Protein AF-A0A349JKA8-F1 (afdb_monomer_lite)

Foldseek 3Di:
DQVLLVLLVVLVVLLQVLVCLLVVHRDDDDPPQDNDLQSNLVVLLVVPPPPVVLNVVLVPDPDSVVSSVSSSVVSVVSSVVSVVSSVVVVVVD

pLDDT: mean 91.65, std 5.77, range [57.0, 97.5]

Radius of gyration: 13.8 Å; chains: 1; bounding box: 33×18×40 Å

Secondary structure (DSSP, 8-state):
-HHHHHHHHHHHHHHHHHHHHHHTS--PPPS----SHHHHHHHHHHT-TT-HHHHHHHHH---HHHHHHHHHHHHHHHHHHHHHHHHHHHHT-

Sequence (93 aa):
LRSLSRDVEQLLRDVVRLSSKLMDQAIDLPEDIPSLPTELSYWVASYLYGAATEQQILLELQDTAARLERETEILTSTRNHLAARTVLKDTLK

Structure (mmCIF, N/CA/C/O backbone):
data_AF-A0A349JKA8-F1
#
_entry.id   AF-A0A349JKA8-F1
#
loop_
_atom_site.group_PDB
_atom_site.id
_atom_site.type_symbol
_atom_site.label_atom_id
_atom_site.label_alt_id
_atom_site.label_comp_id
_atom_site.label_asym_id
_atom_site.label_entity_id
_atom_site.label_seq_id
_atom_site.pdbx_PDB_ins_code
_atom_site.Cartn_x
_atom_site.Cartn_y
_atom_site.Cartn_z
_atom_site.occupancy
_atom_site.B_iso_or_equiv
_atom_site.auth_seq_id
_atom_site.auth_comp_id
_atom_site.auth_asym_id
_atom_site.auth_atom_id
_atom_site.pdbx_PDB_model_num
ATOM 1 N N . LEU A 1 1 ? -9.484 5.738 6.353 1.00 89.38 1 LEU A N 1
ATOM 2 C CA . LEU A 1 1 ? -9.383 4.392 5.742 1.00 89.38 1 LEU A CA 1
ATOM 3 C C . LEU A 1 1 ? -9.665 4.393 4.242 1.00 89.38 1 LEU A C 1
ATOM 5 O O . LEU A 1 1 ? -8.751 4.070 3.514 1.00 89.38 1 LEU A O 1
ATOM 9 N N . ARG A 1 2 ? -10.842 4.810 3.738 1.00 90.75 2 ARG A N 1
ATOM 10 C CA . ARG A 1 2 ? -11.125 4.766 2.279 1.00 90.75 2 ARG A CA 1
ATOM 11 C C . ARG A 1 2 ? -10.130 5.526 1.388 1.00 90.75 2 ARG A C 1
ATOM 13 O O . ARG A 1 2 ? -9.857 5.064 0.291 1.00 90.75 2 ARG A O 1
ATOM 20 N N . SER A 1 3 ? -9.649 6.698 1.811 1.00 94.12 3 SER A N 1
ATOM 21 C CA . SER A 1 3 ? -8.595 7.430 1.088 1.00 94.12 3 SER A CA 1
ATOM 22 C C . SER A 1 3 ? -7.301 6.625 1.068 1.00 94.12 3 SER A C 1
ATOM 24 O O . SER A 1 3 ? -6.826 6.267 0.004 1.00 94.12 3 SER A O 1
ATOM 26 N N . LEU A 1 4 ? -6.845 6.233 2.253 1.00 94.44 4 LEU A N 1
ATOM 27 C CA . LEU A 1 4 ? -5.618 5.482 2.467 1.00 94.44 4 LEU A CA 1
ATOM 28 C C . LEU A 1 4 ? -5.591 4.145 1.705 1.00 94.44 4 LEU A C 1
ATOM 30 O O . LEU A 1 4 ? -4.594 3.806 1.087 1.00 94.44 4 LEU A O 1
ATOM 34 N N . SER A 1 5 ? -6.710 3.418 1.663 1.00 95.38 5 SER A N 1
ATOM 35 C CA . SER A 1 5 ? -6.844 2.199 0.857 1.00 95.38 5 SER A CA 1
ATOM 36 C C . SER A 1 5 ? -6.661 2.467 -0.639 1.00 95.38 5 SER A C 1
ATOM 38 O O . SER A 1 5 ? -5.981 1.700 -1.311 1.00 95.38 5 SER A O 1
ATOM 40 N N . ARG A 1 6 ? -7.214 3.570 -1.165 1.00 95.19 6 ARG A N 1
ATOM 41 C CA . ARG A 1 6 ? -6.997 3.954 -2.570 1.00 95.19 6 ARG A CA 1
ATOM 42 C C . ARG A 1 6 ? -5.551 4.352 -2.833 1.00 95.19 6 ARG A C 1
ATOM 44 O O . ARG A 1 6 ? -5.029 4.025 -3.892 1.00 95.19 6 ARG A O 1
ATOM 51 N N . ASP A 1 7 ? -4.917 5.038 -1.887 1.00 96.00 7 ASP A N 1
ATOM 52 C CA . ASP A 1 7 ? -3.518 5.448 -2.013 1.00 96.00 7 ASP A CA 1
ATOM 53 C C . ASP A 1 7 ? -2.601 4.216 -2.068 1.00 96.00 7 ASP A C 1
ATOM 55 O O . ASP A 1 7 ? -1.772 4.104 -2.972 1.00 96.00 7 ASP A O 1
ATOM 59 N N . VAL A 1 8 ? -2.817 3.244 -1.174 1.00 96.19 8 VAL A N 1
ATOM 60 C CA . VAL A 1 8 ? -2.112 1.951 -1.172 1.00 96.19 8 VAL A CA 1
ATOM 61 C C . VAL A 1 8 ? -2.344 1.186 -2.478 1.00 96.19 8 VAL A C 1
ATOM 63 O O . VAL A 1 8 ? -1.383 0.728 -3.096 1.00 96.19 8 VAL A O 1
ATOM 66 N N . GLU A 1 9 ? -3.592 1.082 -2.945 1.00 94.38 9 GLU A N 1
ATOM 67 C CA . GLU A 1 9 ? -3.912 0.400 -4.205 1.00 94.38 9 GLU A CA 1
ATOM 68 C C . GLU A 1 9 ? -3.206 1.062 -5.401 1.00 94.38 9 GLU A C 1
ATOM 70 O O . GLU A 1 9 ? -2.582 0.385 -6.223 1.00 94.38 9 GLU A O 1
ATOM 75 N N . GLN A 1 10 ? -3.255 2.393 -5.488 1.00 95.06 10 GLN A N 1
ATOM 76 C CA . GLN A 1 10 ? -2.615 3.141 -6.565 1.00 95.06 10 GLN A CA 1
ATOM 77 C C . GLN A 1 10 ? -1.092 2.972 -6.543 1.00 95.06 10 GLN A C 1
ATOM 79 O O . GLN A 1 10 ? -0.475 2.781 -7.595 1.00 95.06 10 GLN A O 1
ATOM 84 N N . LEU A 1 11 ? -0.479 3.013 -5.358 1.00 95.62 11 LEU A N 1
ATOM 85 C CA . LEU A 1 11 ? 0.955 2.790 -5.192 1.00 95.62 11 LEU A CA 1
ATOM 86 C C . LEU A 1 11 ? 1.363 1.374 -5.600 1.00 95.62 11 LEU A C 1
ATOM 88 O O . LEU A 1 11 ? 2.367 1.211 -6.293 1.00 95.62 11 LEU A O 1
ATOM 92 N N . LEU A 1 12 ? 0.578 0.359 -5.236 1.00 93.56 12 LEU A N 1
ATOM 93 C CA . LEU A 1 12 ? 0.836 -1.018 -5.645 1.00 93.56 12 LEU A CA 1
ATOM 94 C C . LEU A 1 12 ? 0.790 -1.162 -7.172 1.00 93.56 12 LEU A C 1
ATOM 96 O O . LEU A 1 12 ? 1.708 -1.729 -7.767 1.00 93.56 12 LEU A O 1
ATOM 100 N N . ARG A 1 13 ? -0.239 -0.606 -7.823 1.00 92.69 13 ARG A N 1
ATOM 101 C CA . ARG A 1 13 ? -0.355 -0.614 -9.292 1.00 92.69 13 ARG A CA 1
ATOM 102 C C . ARG A 1 13 ? 0.837 0.078 -9.957 1.00 92.69 13 ARG A C 1
ATOM 104 O O . ARG A 1 13 ? 1.362 -0.420 -10.953 1.00 92.69 13 ARG A O 1
ATOM 111 N N . ASP A 1 14 ? 1.297 1.195 -9.397 1.00 94.31 14 ASP A N 1
ATOM 112 C CA . ASP A 1 14 ? 2.488 1.902 -9.871 1.00 94.31 14 ASP A CA 1
ATOM 113 C C . ASP A 1 14 ? 3.761 1.047 -9.738 1.00 94.31 14 ASP A C 1
ATOM 115 O O . ASP A 1 14 ? 4.558 0.993 -10.679 1.00 94.31 14 ASP A O 1
ATOM 119 N N . VAL A 1 15 ? 3.946 0.361 -8.604 1.00 92.81 15 VAL A N 1
ATOM 120 C CA . VAL A 1 15 ? 5.076 -0.554 -8.361 1.00 92.81 15 VAL A CA 1
ATOM 121 C C . VAL A 1 15 ? 5.077 -1.702 -9.368 1.00 92.81 15 VAL A C 1
ATOM 123 O O . VAL A 1 15 ? 6.115 -1.973 -9.976 1.00 92.81 15 VAL A O 1
ATOM 126 N N . VAL A 1 16 ? 3.928 -2.340 -9.599 1.00 90.81 16 VAL A N 1
ATOM 127 C CA . VAL A 1 16 ? 3.808 -3.432 -10.575 1.00 90.81 16 VAL A CA 1
ATOM 128 C C . VAL A 1 16 ? 4.087 -2.940 -11.989 1.00 90.81 16 VAL A C 1
ATOM 130 O O . VAL A 1 16 ? 4.914 -3.527 -12.681 1.00 90.81 16 VAL A O 1
ATOM 133 N N . ARG A 1 17 ? 3.517 -1.800 -12.400 1.00 91.75 17 ARG A N 1
ATOM 134 C CA . ARG A 1 17 ? 3.784 -1.208 -13.721 1.00 91.75 17 ARG A CA 1
ATOM 135 C C . ARG A 1 17 ? 5.273 -0.918 -13.941 1.00 91.75 17 ARG A C 1
ATOM 137 O O . ARG A 1 17 ? 5.803 -1.214 -15.012 1.00 91.75 17 ARG A O 1
ATOM 144 N N . LEU A 1 18 ? 5.948 -0.321 -12.955 1.00 92.06 18 LEU A N 1
ATOM 145 C CA . LEU A 1 18 ? 7.380 -0.018 -13.053 1.00 92.06 18 LEU A CA 1
ATOM 146 C C . LEU A 1 18 ? 8.233 -1.292 -13.062 1.00 92.06 18 LEU A C 1
ATOM 148 O O . LEU A 1 18 ? 9.190 -1.373 -13.829 1.00 92.06 18 LEU A O 1
ATOM 152 N N . SER A 1 19 ? 7.864 -2.294 -12.262 1.00 89.75 19 SER A N 1
ATOM 153 C CA . SER A 1 19 ? 8.542 -3.595 -12.235 1.00 89.75 19 SER A CA 1
ATOM 154 C C . SER A 1 19 ? 8.424 -4.306 -13.583 1.00 89.75 19 SER A C 1
ATOM 156 O O . SER A 1 19 ? 9.445 -4.699 -14.147 1.00 89.75 19 SER A O 1
ATOM 158 N N . SER A 1 20 ? 7.219 -4.358 -14.160 1.00 90.31 20 SER A N 1
ATOM 159 C CA . SER A 1 20 ? 6.970 -4.911 -15.496 1.00 90.31 20 SER A CA 1
ATOM 160 C C . SER A 1 20 ? 7.834 -4.237 -16.563 1.00 90.31 20 SER A C 1
ATOM 162 O O . SER A 1 20 ? 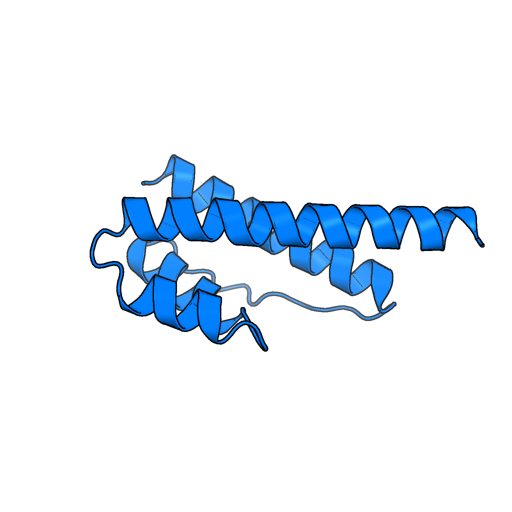8.484 -4.902 -17.370 1.00 90.31 20 SER A O 1
ATOM 164 N N . LYS A 1 21 ? 7.917 -2.899 -16.533 1.00 90.38 21 LYS A N 1
ATOM 165 C CA . LYS A 1 21 ? 8.754 -2.128 -17.466 1.00 90.38 21 LYS A CA 1
ATOM 166 C C . LYS A 1 21 ? 10.251 -2.396 -17.273 1.00 90.38 21 LYS A C 1
ATOM 168 O O . LYS A 1 21 ? 11.004 -2.456 -18.247 1.00 90.38 21 LYS A O 1
ATOM 173 N N . LEU A 1 22 ? 10.713 -2.543 -16.032 1.00 88.56 22 LEU A N 1
ATOM 174 C CA . LEU A 1 22 ? 12.120 -2.818 -15.748 1.00 88.56 22 LEU A CA 1
ATOM 175 C C . LEU A 1 22 ? 12.519 -4.231 -16.200 1.00 88.56 22 LEU A C 1
ATOM 177 O O . LEU A 1 22 ? 13.603 -4.388 -16.763 1.00 88.56 22 LEU A O 1
ATOM 181 N N . MET A 1 23 ? 11.639 -5.215 -16.006 1.00 87.94 23 MET A N 1
ATOM 182 C CA . MET A 1 23 ? 11.876 -6.631 -16.318 1.00 87.94 23 MET A CA 1
ATOM 183 C C . MET A 1 23 ? 11.533 -7.021 -17.766 1.00 87.94 23 MET A C 1
ATOM 185 O O . MET A 1 23 ? 11.812 -8.149 -18.154 1.00 87.94 23 MET A O 1
ATOM 189 N N . ASP A 1 24 ? 10.944 -6.113 -18.557 1.00 88.88 24 ASP A N 1
ATOM 190 C CA . ASP A 1 24 ? 10.398 -6.396 -19.899 1.00 88.88 24 ASP A CA 1
ATOM 191 C C . ASP A 1 24 ? 9.428 -7.600 -19.903 1.00 88.88 24 ASP A C 1
ATOM 193 O O . ASP A 1 24 ? 9.335 -8.351 -20.873 1.00 88.88 24 ASP A O 1
ATOM 197 N N . GLN A 1 25 ? 8.689 -7.775 -18.803 1.00 88.31 25 GLN A N 1
ATOM 198 C CA . GLN A 1 25 ? 7.728 -8.857 -18.596 1.00 88.31 25 GLN A CA 1
ATOM 199 C C . GLN A 1 25 ? 6.404 -8.279 -18.096 1.00 88.31 25 GLN A C 1
ATOM 201 O O . GLN A 1 25 ? 6.397 -7.400 -17.238 1.00 88.31 25 GLN A O 1
ATOM 206 N N . ALA A 1 26 ? 5.278 -8.782 -18.603 1.00 82.00 26 ALA A N 1
ATOM 207 C CA . ALA A 1 26 ? 3.969 -8.445 -18.056 1.00 82.00 26 ALA A CA 1
ATOM 208 C C . ALA A 1 26 ? 3.797 -9.120 -16.686 1.00 82.00 26 ALA A C 1
ATOM 210 O O . ALA A 1 26 ? 3.698 -10.343 -16.596 1.00 82.00 26 ALA A O 1
ATOM 211 N N . ILE A 1 27 ? 3.817 -8.318 -15.623 1.00 83.62 27 ILE A N 1
ATOM 212 C CA . ILE A 1 27 ? 3.377 -8.721 -14.289 1.00 83.62 27 ILE A CA 1
ATOM 213 C C . ILE A 1 27 ? 1.941 -8.227 -14.145 1.00 83.62 27 ILE A C 1
ATOM 215 O O . ILE A 1 27 ? 1.711 -7.016 -14.093 1.00 83.62 27 ILE A O 1
ATOM 219 N N . ASP A 1 28 ? 0.995 -9.159 -14.093 1.00 78.12 28 ASP A N 1
ATOM 220 C CA . ASP A 1 28 ? -0.419 -8.845 -13.928 1.00 78.12 28 ASP A CA 1
ATOM 221 C C . ASP A 1 28 ? -0.823 -8.925 -12.457 1.00 78.12 28 ASP A C 1
ATOM 223 O O . ASP A 1 28 ? -0.477 -9.861 -11.731 1.00 78.12 28 ASP A O 1
ATOM 227 N N . LEU A 1 29 ? -1.572 -7.915 -12.020 1.00 82.06 29 LEU A N 1
ATOM 228 C CA . LEU A 1 29 ? -2.273 -7.942 -10.746 1.00 82.06 29 LEU A CA 1
ATOM 229 C C . LEU A 1 29 ? -3.608 -8.681 -10.949 1.00 82.06 29 LEU A C 1
ATOM 231 O O . LEU A 1 29 ? -4.254 -8.441 -11.971 1.00 82.06 29 LEU A O 1
ATOM 235 N N . PRO A 1 30 ? -4.066 -9.521 -10.004 1.00 84.38 30 PRO A N 1
ATOM 236 C CA . PRO A 1 30 ? -5.410 -10.087 -10.074 1.00 84.38 30 PRO A CA 1
ATOM 237 C C . PRO A 1 30 ? -6.478 -8.989 -10.150 1.00 84.38 30 PRO A C 1
ATOM 239 O O . PRO A 1 30 ? -6.305 -7.913 -9.574 1.00 84.38 30 PRO A O 1
ATOM 242 N N . GLU A 1 31 ? -7.598 -9.275 -10.818 1.00 78.94 31 GLU A N 1
ATOM 243 C CA . GLU A 1 31 ? -8.739 -8.347 -10.872 1.00 78.94 31 GLU A CA 1
ATOM 244 C C . GLU A 1 31 ? -9.451 -8.224 -9.514 1.00 78.94 31 GLU A C 1
ATOM 246 O O . GLU A 1 31 ? -9.964 -7.156 -9.176 1.00 78.94 31 GLU A O 1
ATOM 251 N N . ASP A 1 32 ? -9.403 -9.280 -8.697 1.00 87.38 32 ASP A N 1
ATOM 252 C CA . ASP A 1 32 ? -10.070 -9.364 -7.396 1.00 87.38 32 ASP A CA 1
ATOM 253 C C . ASP A 1 32 ? -9.253 -8.700 -6.274 1.00 87.38 32 ASP A C 1
ATOM 255 O O . ASP A 1 32 ? -8.785 -9.351 -5.337 1.00 87.38 32 ASP A O 1
ATOM 259 N N . ILE A 1 33 ? -9.067 -7.379 -6.364 1.00 89.88 33 ILE A N 1
ATOM 260 C CA . ILE A 1 33 ? -8.491 -6.595 -5.264 1.00 89.88 33 ILE A CA 1
ATOM 261 C C . ILE A 1 33 ? -9.566 -6.368 -4.187 1.00 89.88 33 ILE A C 1
ATOM 263 O O . ILE A 1 33 ? -10.627 -5.810 -4.492 1.00 89.88 33 ILE A O 1
ATOM 267 N N . PRO A 1 34 ? -9.313 -6.734 -2.916 1.00 93.75 34 PRO A N 1
ATOM 268 C CA . PRO A 1 34 ? -10.276 -6.512 -1.845 1.00 93.75 34 PRO A CA 1
ATOM 269 C C . PRO A 1 34 ? -10.575 -5.025 -1.625 1.00 93.75 34 PRO A C 1
ATOM 271 O O . PRO A 1 34 ? -9.677 -4.187 -1.581 1.00 93.75 34 PRO A O 1
ATOM 274 N N . SER A 1 35 ? -11.852 -4.695 -1.418 1.00 90.50 35 SER A N 1
ATOM 275 C CA . SER A 1 35 ? -12.290 -3.315 -1.147 1.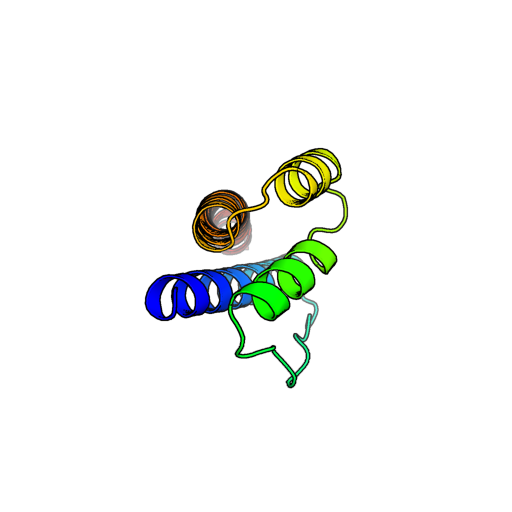00 90.50 35 SER A CA 1
ATOM 276 C C . SER A 1 35 ? -12.295 -2.954 0.343 1.00 90.50 35 SER A C 1
ATOM 278 O O . SER A 1 35 ? -12.322 -1.771 0.703 1.00 90.50 35 SER A O 1
ATOM 280 N N . LEU A 1 36 ? -12.280 -3.962 1.223 1.00 95.62 36 LEU A N 1
ATOM 281 C CA . LEU A 1 36 ? -12.226 -3.764 2.665 1.00 95.62 36 LEU A CA 1
ATOM 282 C C . LEU A 1 36 ? -10.797 -3.377 3.078 1.00 95.62 36 LEU A C 1
ATOM 284 O O . LEU A 1 36 ? -9.864 -4.104 2.752 1.00 95.62 36 LEU A O 1
ATOM 288 N N . PRO A 1 37 ? -10.599 -2.276 3.831 1.00 95.88 37 PRO A N 1
ATOM 289 C CA . PRO A 1 37 ? -9.265 -1.768 4.167 1.00 95.88 37 PRO A CA 1
ATOM 290 C C . PRO A 1 37 ? -8.338 -2.801 4.823 1.00 95.88 37 PRO A C 1
ATOM 292 O O . PRO A 1 37 ? -7.155 -2.862 4.504 1.00 95.88 37 PRO A O 1
ATOM 295 N N . THR A 1 38 ? -8.879 -3.627 5.720 1.00 95.81 38 THR A N 1
ATOM 296 C CA . THR A 1 38 ? -8.118 -4.675 6.409 1.00 95.81 38 THR A CA 1
ATOM 297 C C . THR A 1 38 ? -7.744 -5.808 5.457 1.00 95.81 38 THR A C 1
ATOM 299 O O . THR A 1 38 ? -6.588 -6.216 5.425 1.00 95.81 38 THR A O 1
ATOM 302 N N . GLU A 1 39 ? -8.691 -6.286 4.646 1.00 96.25 39 GLU A N 1
ATOM 303 C CA . GLU A 1 39 ? -8.433 -7.339 3.656 1.00 96.25 39 GLU A CA 1
ATOM 304 C C . GLU A 1 39 ? -7.417 -6.879 2.615 1.00 96.25 39 GLU A C 1
ATOM 306 O O . GLU A 1 39 ? -6.478 -7.614 2.326 1.00 96.25 39 GLU A O 1
ATOM 311 N N . LEU A 1 40 ? -7.553 -5.643 2.122 1.00 95.81 40 LEU A N 1
ATOM 312 C CA . LEU A 1 40 ? -6.592 -5.024 1.216 1.00 95.81 40 LEU A CA 1
ATOM 313 C C . LEU A 1 40 ? -5.194 -5.027 1.832 1.00 95.81 40 LEU A C 1
ATOM 315 O O . LEU A 1 40 ? -4.253 -5.443 1.174 1.00 95.81 40 LEU A O 1
ATOM 319 N N . SER A 1 41 ? -5.057 -4.608 3.089 1.00 95.75 41 SER A N 1
ATOM 320 C CA . SER A 1 41 ? -3.760 -4.556 3.765 1.00 95.75 41 SER A CA 1
ATOM 321 C C . SER A 1 41 ? -3.102 -5.940 3.878 1.00 95.75 41 SER A C 1
ATOM 323 O O . SER A 1 41 ? -1.938 -6.120 3.521 1.00 95.75 41 SER A O 1
ATOM 325 N N . TYR A 1 42 ? -3.834 -6.967 4.320 1.00 94.75 42 TYR A N 1
ATOM 326 C CA . TYR A 1 42 ? -3.278 -8.328 4.368 1.00 94.75 42 TYR A CA 1
ATOM 327 C C . TYR A 1 42 ? -2.968 -8.884 2.977 1.00 94.75 42 TYR A C 1
ATOM 329 O O . TYR A 1 42 ? -1.955 -9.562 2.794 1.00 94.75 42 TYR A O 1
ATOM 337 N N . TRP A 1 43 ? -3.809 -8.566 1.997 1.00 94.50 43 TRP A N 1
ATOM 338 C CA . TRP A 1 43 ? -3.599 -8.945 0.611 1.00 94.50 43 TRP A CA 1
ATOM 339 C C . TRP A 1 43 ? -2.330 -8.288 0.051 1.00 94.50 43 TRP A C 1
ATOM 341 O O . TRP A 1 43 ? -1.446 -9.007 -0.399 1.00 94.50 43 TRP A O 1
ATOM 351 N N . VAL A 1 44 ? -2.148 -6.970 0.191 1.00 93.31 44 VAL A N 1
ATOM 352 C CA . VAL A 1 44 ? -0.935 -6.230 -0.217 1.00 93.31 44 VAL A CA 1
ATOM 353 C C . VAL A 1 44 ? 0.315 -6.809 0.447 1.00 9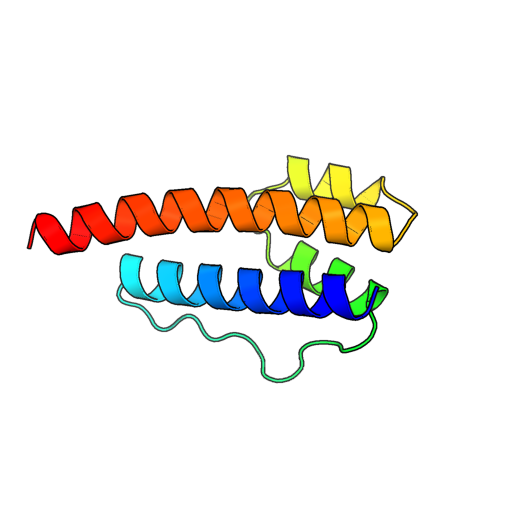3.31 44 VAL A C 1
ATOM 355 O O . VAL A 1 44 ? 1.304 -7.074 -0.237 1.00 93.31 44 VAL A O 1
ATOM 358 N N . ALA A 1 45 ? 0.270 -7.071 1.756 1.00 92.19 45 ALA A N 1
ATOM 359 C CA . ALA A 1 45 ? 1.395 -7.648 2.491 1.00 92.19 45 ALA A CA 1
ATOM 360 C C . ALA A 1 45 ? 1.834 -9.020 1.938 1.00 92.19 45 ALA A C 1
ATOM 362 O O . ALA A 1 45 ? 3.023 -9.352 1.980 1.00 92.19 45 ALA A O 1
ATOM 363 N N . SER A 1 46 ? 0.903 -9.801 1.373 1.00 89.69 46 SER A N 1
ATOM 364 C CA . SER A 1 46 ? 1.206 -11.094 0.741 1.00 89.69 46 SER A CA 1
ATOM 365 C C . SER A 1 46 ? 2.004 -10.970 -0.567 1.00 89.69 46 SER A C 1
ATOM 367 O O . SER A 1 46 ? 2.720 -11.903 -0.928 1.00 89.69 46 SER A O 1
ATOM 369 N N . TYR A 1 47 ? 1.963 -9.803 -1.225 1.00 87.25 47 TYR A N 1
ATOM 370 C CA . TYR A 1 47 ? 2.736 -9.498 -2.437 1.00 87.25 47 TYR A CA 1
ATOM 371 C C . TYR A 1 47 ? 4.114 -8.882 -2.151 1.00 87.25 47 TYR A C 1
ATOM 373 O O . TYR A 1 47 ? 4.902 -8.686 -3.078 1.00 87.25 47 TYR A O 1
ATOM 381 N N . LEU A 1 48 ? 4.452 -8.606 -0.886 1.00 85.62 48 LEU A N 1
ATOM 382 C CA . LEU A 1 48 ? 5.767 -8.094 -0.474 1.00 85.62 48 LEU A CA 1
ATOM 383 C C . LEU A 1 48 ? 6.829 -9.210 -0.403 1.00 85.62 48 LEU A C 1
ATOM 385 O O . LEU A 1 48 ? 7.482 -9.423 0.622 1.00 85.62 48 LEU A O 1
ATOM 389 N N . TYR A 1 49 ? 7.012 -9.944 -1.503 1.00 82.12 49 TYR A N 1
ATOM 390 C CA . TYR A 1 49 ? 7.990 -11.029 -1.589 1.00 82.12 49 TYR A CA 1
ATOM 391 C C . TYR A 1 49 ? 9.417 -10.532 -1.321 1.00 82.12 49 TYR A C 1
ATOM 393 O O . TYR A 1 49 ? 9.873 -9.546 -1.897 1.00 82.12 49 TYR A O 1
ATOM 401 N N . GLY A 1 50 ? 10.144 -11.238 -0.450 1.00 83.75 50 GLY A N 1
ATOM 402 C CA . GLY A 1 50 ? 11.524 -10.894 -0.091 1.00 83.75 50 GLY A CA 1
ATOM 403 C C . GLY A 1 50 ? 11.665 -9.749 0.920 1.00 83.75 50 GLY A C 1
ATOM 404 O O . GLY A 1 50 ? 12.789 -9.421 1.290 1.00 83.75 50 GLY A O 1
ATOM 405 N N . ALA A 1 51 ? 10.561 -9.180 1.417 1.00 88.62 51 ALA A N 1
ATOM 406 C CA . ALA A 1 51 ? 10.558 -8.116 2.423 1.00 88.62 51 ALA A CA 1
ATOM 407 C C . ALA A 1 51 ? 10.133 -8.638 3.810 1.00 88.62 51 ALA A C 1
ATOM 409 O O . ALA A 1 51 ? 9.228 -8.094 4.439 1.00 88.62 51 ALA A O 1
ATOM 410 N N . ALA A 1 52 ? 10.790 -9.698 4.296 1.00 90.38 52 ALA A N 1
ATOM 411 C CA . ALA A 1 52 ? 10.417 -10.388 5.539 1.00 90.38 52 ALA A CA 1
ATOM 412 C C . ALA A 1 52 ? 10.319 -9.448 6.757 1.00 90.38 52 ALA A C 1
ATOM 414 O O . ALA A 1 52 ? 9.392 -9.566 7.553 1.00 90.38 52 ALA A O 1
ATOM 415 N N . THR A 1 53 ? 11.235 -8.482 6.877 1.00 92.44 53 THR A N 1
ATOM 416 C CA . THR A 1 53 ? 11.202 -7.477 7.951 1.00 92.44 53 THR A CA 1
ATOM 417 C C . THR A 1 53 ? 9.947 -6.611 7.882 1.00 92.44 53 THR A C 1
ATOM 419 O O . THR A 1 53 ? 9.294 -6.402 8.898 1.00 92.44 53 THR A O 1
ATOM 422 N N . GLU A 1 54 ? 9.575 -6.140 6.690 1.00 92.88 54 GLU A N 1
ATOM 423 C CA . GLU A 1 54 ? 8.369 -5.325 6.517 1.00 92.88 54 GLU A CA 1
ATOM 424 C C . GLU A 1 54 ? 7.105 -6.150 6.771 1.00 92.88 54 GLU A C 1
ATOM 426 O O . GLU A 1 54 ? 6.181 -5.680 7.427 1.00 92.88 54 GLU A O 1
ATOM 431 N N . GLN A 1 55 ? 7.081 -7.411 6.331 1.00 93.50 55 GLN A N 1
ATOM 432 C CA . GLN A 1 55 ? 5.975 -8.326 6.618 1.00 93.50 55 GLN A CA 1
ATOM 433 C C . GLN A 1 55 ? 5.808 -8.563 8.124 1.00 93.50 55 GLN A C 1
ATOM 435 O O . GLN A 1 55 ? 4.682 -8.522 8.618 1.00 93.50 55 GLN A O 1
ATOM 440 N N . GLN A 1 56 ? 6.906 -8.747 8.864 1.00 94.00 56 GLN A N 1
ATOM 441 C CA . GLN A 1 56 ? 6.866 -8.887 10.320 1.00 94.00 56 GLN A CA 1
ATOM 442 C C . GLN A 1 56 ? 6.330 -7.618 10.996 1.00 94.00 56 GLN A C 1
ATOM 444 O O . GLN A 1 56 ? 5.429 -7.712 11.824 1.00 94.00 56 GLN A O 1
ATOM 449 N N . ILE A 1 57 ? 6.816 -6.436 10.596 1.00 94.19 57 ILE A N 1
ATOM 450 C CA . ILE A 1 57 ? 6.318 -5.150 11.111 1.00 94.19 57 ILE A CA 1
ATOM 451 C C . ILE A 1 57 ? 4.807 -5.033 10.886 1.00 94.19 57 ILE A C 1
ATOM 453 O O . ILE A 1 57 ? 4.068 -4.677 11.801 1.00 94.19 57 ILE A O 1
ATOM 457 N N . LEU A 1 58 ? 4.323 -5.371 9.688 1.00 95.12 58 LEU A N 1
ATOM 458 C CA . LEU A 1 58 ? 2.893 -5.325 9.389 1.00 95.12 58 LEU A CA 1
ATOM 459 C C . LEU A 1 58 ? 2.096 -6.296 10.269 1.00 95.12 58 LEU A C 1
ATOM 461 O O . LEU A 1 58 ? 1.021 -5.929 10.740 1.00 95.12 58 LEU A O 1
ATOM 465 N N . LEU A 1 59 ? 2.595 -7.511 10.517 1.00 94.56 59 LEU A N 1
ATOM 466 C CA . LEU A 1 59 ? 1.930 -8.501 11.378 1.00 94.56 59 LEU A CA 1
ATOM 467 C C . LEU A 1 59 ? 1.805 -8.052 12.841 1.00 94.56 59 LEU A C 1
ATOM 469 O O . LEU A 1 59 ? 0.864 -8.463 13.517 1.00 94.56 59 LEU A O 1
ATOM 473 N N . GLU A 1 60 ? 2.718 -7.211 13.321 1.00 95.75 60 GLU A N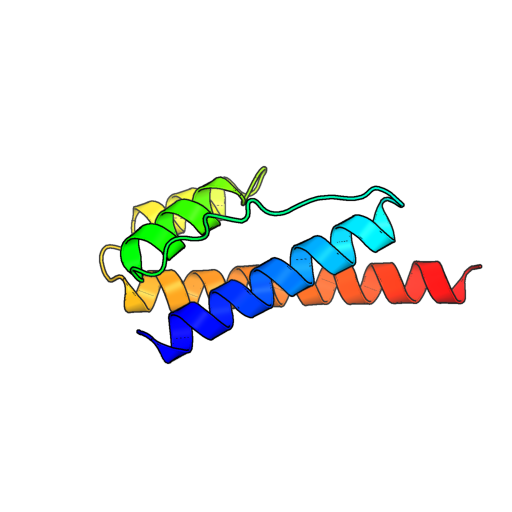 1
ATOM 474 C CA . GLU A 1 60 ? 2.686 -6.666 14.684 1.00 95.75 60 GLU A CA 1
ATOM 475 C C . GLU A 1 60 ? 1.725 -5.475 14.831 1.00 95.75 60 GLU A C 1
ATOM 477 O O . GLU A 1 60 ? 1.244 -5.189 15.931 1.00 95.75 60 GLU A O 1
ATOM 482 N N . LEU A 1 61 ? 1.395 -4.797 13.730 1.00 95.81 61 LEU A N 1
ATOM 483 C CA . LEU A 1 61 ? 0.444 -3.690 13.720 1.00 95.81 61 LEU A CA 1
ATOM 484 C C . LEU A 1 61 ? -1.001 -4.207 13.773 1.00 95.81 61 LEU A C 1
ATOM 486 O O . LEU A 1 61 ? -1.473 -4.896 12.871 1.00 95.81 61 LEU A O 1
ATOM 490 N N . GLN A 1 62 ? -1.729 -3.825 14.823 1.00 93.50 62 GLN A N 1
ATOM 491 C CA . GLN A 1 62 ? -3.135 -4.210 15.018 1.00 93.50 62 GLN A CA 1
ATOM 492 C C . GLN A 1 62 ? -4.125 -3.206 14.416 1.00 93.50 62 GLN A C 1
ATOM 494 O O . GLN A 1 62 ? -5.233 -3.577 14.030 1.00 93.50 62 GLN A O 1
ATOM 499 N N . ASP A 1 63 ? -3.739 -1.931 14.335 1.00 97.06 63 ASP A N 1
ATOM 500 C CA . ASP A 1 63 ? -4.588 -0.895 13.761 1.00 97.06 63 ASP A CA 1
ATOM 501 C C . ASP A 1 63 ? -4.506 -0.900 12.228 1.00 97.06 63 ASP A C 1
ATOM 503 O O . ASP A 1 63 ? -3.428 -0.843 11.635 1.00 97.06 63 ASP A O 1
ATOM 507 N N . THR A 1 64 ? -5.669 -0.946 11.574 1.00 96.94 64 THR A N 1
ATOM 508 C CA . THR A 1 64 ? -5.740 -0.994 10.106 1.00 96.94 64 THR A CA 1
ATOM 509 C C . THR A 1 64 ? -5.270 0.316 9.473 1.00 96.94 64 THR A C 1
ATOM 511 O O . THR A 1 64 ? -4.705 0.279 8.383 1.00 96.94 64 THR A O 1
ATOM 514 N N . ALA A 1 65 ? -5.477 1.472 10.119 1.00 97.19 65 ALA A N 1
ATOM 515 C CA . ALA A 1 65 ? -4.969 2.733 9.578 1.00 97.19 65 ALA A CA 1
ATOM 516 C C . ALA A 1 65 ? -3.437 2.757 9.631 1.00 97.19 65 ALA A C 1
ATOM 518 O O . ALA A 1 65 ? -2.811 2.975 8.599 1.00 97.19 65 ALA A O 1
ATOM 519 N N . ALA A 1 66 ? -2.850 2.417 10.781 1.00 97.19 66 ALA A N 1
ATOM 520 C CA . ALA A 1 66 ? -1.404 2.321 10.956 1.00 97.19 66 ALA A CA 1
ATOM 521 C C . ALA A 1 66 ? -0.759 1.320 9.982 1.00 97.19 66 ALA A C 1
ATOM 523 O O . ALA A 1 66 ? 0.293 1.605 9.410 1.00 97.19 66 ALA A O 1
ATOM 524 N N . ARG A 1 67 ? -1.400 0.166 9.735 1.00 97.06 67 ARG A N 1
ATOM 525 C CA . ARG A 1 67 ? -0.943 -0.792 8.711 1.00 97.06 67 ARG A CA 1
ATOM 526 C C . ARG A 1 67 ? -0.909 -0.174 7.316 1.00 97.06 67 ARG A C 1
ATOM 528 O O . ARG A 1 67 ? 0.114 -0.252 6.646 1.00 97.06 67 ARG A O 1
ATOM 535 N N . LEU A 1 68 ? -2.000 0.458 6.889 1.00 97.38 68 LEU A N 1
ATOM 536 C CA . LEU A 1 68 ? -2.098 1.069 5.561 1.00 97.38 68 LEU A CA 1
ATOM 537 C C . LEU A 1 68 ? -1.149 2.276 5.400 1.00 97.38 68 LEU A C 1
ATOM 539 O O . LEU A 1 68 ? -0.613 2.498 4.315 1.00 97.38 68 LEU A O 1
ATOM 543 N N . GLU A 1 69 ? -0.903 3.048 6.462 1.00 97.50 69 GLU A N 1
ATOM 544 C CA . GLU A 1 69 ? 0.109 4.116 6.474 1.00 97.50 69 GLU A CA 1
ATOM 545 C C . GLU A 1 69 ? 1.507 3.525 6.281 1.00 97.50 69 GLU A C 1
ATOM 547 O O . GLU A 1 69 ? 2.252 3.965 5.402 1.00 97.50 69 GLU A O 1
ATOM 552 N N . ARG A 1 70 ? 1.831 2.453 7.014 1.00 96.75 70 ARG A N 1
ATOM 553 C CA . ARG A 1 70 ? 3.109 1.754 6.861 1.00 96.75 70 ARG A CA 1
ATOM 554 C C . ARG A 1 70 ? 3.284 1.164 5.459 1.00 96.75 70 ARG A C 1
ATOM 556 O O . ARG A 1 70 ? 4.351 1.290 4.864 1.00 96.75 70 ARG A O 1
ATOM 563 N N . GLU A 1 71 ? 2.241 0.558 4.900 1.00 96.81 71 GLU A N 1
ATOM 564 C CA . GLU A 1 71 ? 2.239 0.051 3.520 1.00 96.81 71 GLU A CA 1
ATOM 565 C C . GLU A 1 71 ? 2.460 1.171 2.501 1.00 96.81 71 GLU A C 1
ATOM 567 O O . GLU A 1 71 ? 3.224 0.999 1.550 1.00 96.81 71 GLU A O 1
ATOM 572 N N . THR A 1 72 ? 1.860 2.343 2.724 1.00 97.06 72 THR A N 1
ATOM 573 C CA . THR A 1 72 ? 2.066 3.532 1.884 1.00 97.06 72 THR A CA 1
ATOM 574 C C . THR A 1 72 ? 3.541 3.945 1.868 1.00 97.06 72 THR A C 1
ATOM 576 O O . THR A 1 72 ? 4.091 4.214 0.796 1.00 97.06 72 THR A O 1
ATOM 579 N N . GLU A 1 73 ? 4.216 3.952 3.022 1.00 96.12 73 GLU A N 1
ATOM 580 C CA . GLU A 1 73 ? 5.652 4.251 3.121 1.00 96.12 73 GLU A CA 1
ATOM 581 C C . GLU A 1 73 ? 6.508 3.229 2.355 1.00 96.12 73 GLU A C 1
ATOM 583 O O . GLU A 1 73 ? 7.352 3.607 1.533 1.00 96.12 73 GLU A O 1
ATOM 588 N N . ILE A 1 74 ? 6.260 1.934 2.586 1.00 94.50 74 ILE A N 1
ATOM 589 C CA . ILE A 1 74 ? 6.988 0.825 1.950 1.00 94.50 74 ILE A CA 1
ATOM 590 C C . ILE A 1 74 ? 6.849 0.896 0.425 1.00 94.50 74 ILE A C 1
ATOM 592 O O . ILE A 1 74 ? 7.847 0.850 -0.307 1.00 94.50 74 ILE A O 1
ATOM 596 N N . LEU A 1 75 ? 5.617 1.038 -0.072 1.00 95.38 75 LEU A N 1
ATOM 597 C CA . LEU A 1 75 ? 5.342 1.092 -1.504 1.00 95.38 75 LEU A CA 1
ATOM 598 C C . LEU A 1 75 ? 5.891 2.373 -2.137 1.00 95.38 75 LEU A C 1
ATOM 600 O O . LEU A 1 75 ? 6.420 2.315 -3.246 1.00 95.38 75 LEU A O 1
ATOM 604 N N . THR A 1 76 ? 5.848 3.511 -1.440 1.00 96.25 76 THR A N 1
ATOM 605 C CA . THR A 1 76 ? 6.434 4.770 -1.930 1.00 96.25 76 THR A CA 1
ATOM 606 C C . THR A 1 76 ? 7.946 4.651 -2.101 1.00 96.25 76 THR A C 1
ATOM 608 O O . THR A 1 76 ? 8.478 4.999 -3.157 1.00 96.25 76 THR A O 1
ATOM 611 N N . SER A 1 77 ? 8.646 4.112 -1.099 1.00 94.25 77 SER A N 1
ATOM 612 C CA . SER A 1 77 ? 10.091 3.865 -1.175 1.00 94.25 77 SER A CA 1
ATOM 613 C C . SER A 1 77 ? 10.436 2.917 -2.331 1.00 94.25 7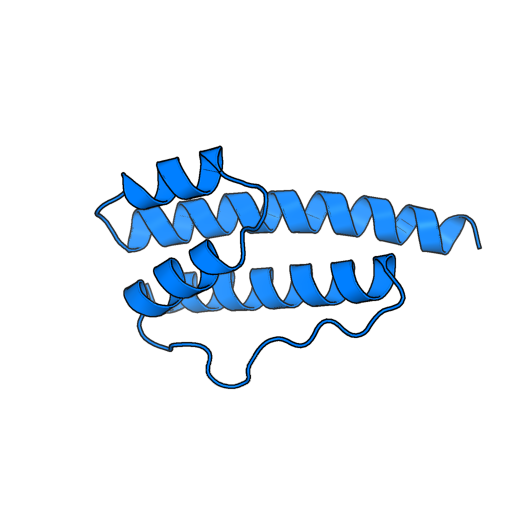7 SER A C 1
ATOM 615 O O . SER A 1 77 ? 11.295 3.212 -3.166 1.00 94.25 77 SER A O 1
ATOM 617 N N . THR A 1 78 ? 9.685 1.819 -2.455 1.00 93.25 78 THR A N 1
ATOM 618 C CA . THR A 1 78 ? 9.848 0.831 -3.532 1.00 93.25 78 THR A CA 1
ATOM 619 C C . THR A 1 78 ? 9.624 1.451 -4.913 1.00 93.25 78 THR A C 1
ATOM 621 O O . THR A 1 78 ? 10.459 1.305 -5.808 1.00 93.25 78 THR A O 1
ATOM 624 N N . ARG A 1 79 ? 8.536 2.211 -5.083 1.00 94.88 79 ARG A N 1
ATOM 625 C CA . ARG A 1 79 ? 8.217 2.948 -6.311 1.00 94.88 79 ARG A CA 1
ATOM 626 C C . ARG A 1 79 ? 9.338 3.908 -6.690 1.00 94.88 79 ARG A C 1
ATOM 628 O O . ARG A 1 79 ? 9.719 3.943 -7.855 1.00 94.88 79 ARG A O 1
ATOM 635 N N . ASN A 1 80 ? 9.884 4.659 -5.733 1.00 94.44 80 ASN A N 1
ATOM 636 C CA . ASN A 1 80 ? 10.967 5.610 -5.989 1.00 94.44 80 ASN A CA 1
ATOM 637 C C . ASN A 1 80 ? 12.238 4.902 -6.476 1.00 94.44 80 ASN A C 1
ATOM 639 O O . ASN A 1 80 ? 12.832 5.325 -7.470 1.00 94.44 80 ASN A O 1
ATOM 643 N N . HIS A 1 81 ? 12.619 3.786 -5.846 1.00 92.94 81 HIS A N 1
ATOM 644 C CA . HIS A 1 81 ? 13.748 2.973 -6.307 1.00 92.94 81 HIS A CA 1
ATOM 645 C C . HIS A 1 81 ? 13.520 2.405 -7.715 1.00 92.94 81 HIS A C 1
ATOM 647 O O . HIS A 1 81 ? 14.418 2.464 -8.560 1.00 92.94 81 HIS A O 1
ATOM 653 N N . LEU A 1 82 ? 12.322 1.891 -8.003 1.00 93.31 82 LEU A N 1
ATOM 654 C CA . LEU A 1 82 ? 11.976 1.378 -9.330 1.00 93.31 82 LEU A CA 1
ATOM 655 C C . LEU A 1 82 ? 11.956 2.483 -10.390 1.00 93.31 82 LEU A C 1
ATOM 657 O O . LEU A 1 82 ? 12.457 2.274 -11.495 1.00 93.31 82 LEU A O 1
ATOM 661 N N . ALA A 1 83 ? 11.424 3.661 -10.065 1.00 92.44 83 ALA A N 1
ATOM 662 C CA . ALA A 1 83 ? 11.392 4.809 -10.962 1.00 92.44 83 ALA A CA 1
ATOM 663 C C . ALA A 1 83 ? 12.812 5.264 -11.320 1.00 92.44 83 ALA A C 1
ATOM 665 O O . ALA A 1 83 ? 13.118 5.407 -12.502 1.00 92.44 83 ALA A O 1
ATOM 666 N N . ALA A 1 84 ? 13.704 5.390 -10.330 1.00 93.25 84 ALA A N 1
ATOM 667 C CA . ALA A 1 84 ? 15.107 5.729 -10.565 1.00 93.25 84 ALA A CA 1
ATOM 668 C C . ALA A 1 84 ? 15.788 4.719 -11.506 1.00 93.25 84 ALA A C 1
ATOM 670 O O . ALA A 1 84 ? 16.427 5.106 -12.483 1.00 93.25 84 ALA A O 1
ATOM 671 N N . ARG A 1 85 ? 15.593 3.414 -11.273 1.00 93.12 85 ARG A N 1
ATOM 672 C CA . ARG A 1 85 ? 16.144 2.353 -12.136 1.00 93.12 85 ARG A CA 1
ATOM 673 C C . ARG A 1 85 ? 15.551 2.365 -13.545 1.00 93.12 85 ARG A C 1
ATOM 675 O O . ARG A 1 85 ? 16.270 2.128 -14.511 1.00 93.12 85 ARG A O 1
ATOM 682 N N . THR A 1 86 ? 14.257 2.646 -13.662 1.00 90.50 86 THR A N 1
ATOM 683 C CA . THR A 1 86 ? 13.559 2.739 -14.950 1.00 90.50 86 THR A CA 1
ATOM 684 C C . THR A 1 86 ? 14.088 3.910 -15.774 1.00 90.50 86 THR A C 1
ATOM 686 O O . THR A 1 86 ? 14.372 3.731 -16.953 1.00 90.50 86 THR A O 1
ATOM 689 N N . VAL A 1 87 ? 14.287 5.079 -15.153 1.00 91.50 87 VAL A N 1
ATOM 690 C CA . VAL A 1 87 ? 14.881 6.251 -15.818 1.00 91.50 87 VAL A CA 1
ATOM 691 C C . VAL A 1 87 ? 16.276 5.920 -16.337 1.00 91.50 87 VAL A C 1
ATOM 693 O O . VAL A 1 87 ? 16.556 6.176 -17.502 1.00 91.50 87 VAL A O 1
ATOM 696 N N . LEU A 1 88 ? 17.121 5.279 -15.523 1.00 90.19 88 LEU A N 1
ATOM 697 C CA . LEU A 1 88 ? 18.456 4.860 -15.961 1.00 90.19 88 LEU A CA 1
ATOM 698 C C . LEU A 1 88 ? 18.391 3.927 -17.181 1.00 90.19 88 LEU A C 1
ATOM 700 O O . LEU A 1 88 ? 19.105 4.155 -18.155 1.00 90.19 88 LEU A O 1
ATOM 704 N N . LYS A 1 89 ? 17.503 2.923 -17.167 1.00 87.12 89 LYS A N 1
ATOM 705 C CA . LYS A 1 89 ? 17.284 2.006 -18.302 1.00 87.12 89 LYS A CA 1
ATOM 706 C C . LYS A 1 89 ? 16.846 2.744 -19.571 1.00 87.12 89 LYS A C 1
ATOM 708 O O . LYS A 1 89 ? 17.318 2.403 -20.648 1.00 87.12 89 LYS A O 1
ATOM 713 N N . ASP A 1 90 ? 15.965 3.735 -19.451 1.00 86.94 90 ASP A N 1
ATOM 714 C CA . ASP A 1 90 ? 15.487 4.521 -20.594 1.00 86.94 90 ASP A CA 1
ATOM 715 C C . ASP A 1 90 ? 16.570 5.471 -21.139 1.00 86.94 90 ASP A C 1
ATOM 717 O O . ASP A 1 90 ? 16.632 5.683 -22.344 1.00 86.94 90 ASP A O 1
ATOM 721 N N . THR A 1 91 ? 17.443 6.017 -20.280 1.00 87.81 91 THR A N 1
ATOM 722 C CA . THR A 1 91 ? 18.542 6.915 -20.696 1.00 87.81 91 THR A CA 1
ATOM 723 C C . THR A 1 91 ? 19.760 6.199 -21.279 1.00 87.81 91 THR A C 1
ATOM 725 O O 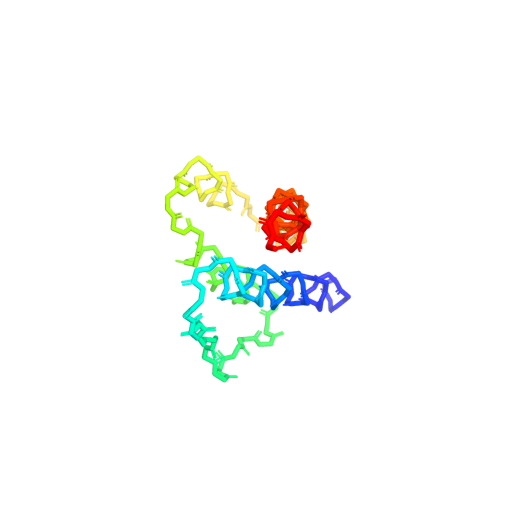. THR A 1 91 ? 20.539 6.823 -21.991 1.00 87.81 91 THR A O 1
ATOM 728 N N . LEU A 1 92 ? 19.955 4.920 -20.944 1.00 79.19 92 LEU A N 1
ATOM 729 C CA . LEU A 1 92 ? 21.085 4.102 -21.405 1.00 79.19 92 LEU A CA 1
ATOM 730 C C . LEU A 1 92 ? 20.755 3.273 -22.663 1.00 79.19 92 LEU A C 1
ATOM 732 O O . LEU A 1 92 ? 21.584 2.460 -23.074 1.00 79.19 92 LEU A O 1
ATOM 736 N N . LYS A 1 93 ? 19.555 3.436 -23.233 1.00 57.00 93 LYS A N 1
ATOM 737 C CA . LYS A 1 93 ? 19.140 2.825 -24.505 1.00 57.00 93 LYS A CA 1
ATOM 738 C C . LYS A 1 93 ? 19.642 3.602 -25.716 1.00 57.00 93 LYS A C 1
ATOM 740 O O . LYS A 1 93 ? 19.713 4.846 -25.636 1.00 57.00 93 LYS A O 1
#